Protein AF-A0A948QAD9-F1 (afdb_monomer_lite)

Secondary structure (DSSP, 8-state):
-HHHHHHHHHHTT-HHHHHHHHHHHHHTT---TTTT--S------S-GGG--EE-TTS----------TT---------EE--BTTT--TT-GGGTT-EEEEE-HHHHHH-TTHIIIIITTSEEEE--TTT-S-SHHHHHHHHHHHHTS--SEEEEE--SSHHHHHHHHHHHTT--

Sequence (176 aa):
TIKAHLKHLRDHDQKDFLAQALDFLKEKGIDNPLENDTQMELAACGCPGGKMMDFSNKPNNDDSCCGNESDMEVKTQLRQWPVQMHLISPMAPYFKKADVVLAADCSAYAYGNFHNDFIKGKRLIIACPKLDNSNEAYTEKIKSLIEDSEINTLTVITMEVPCCFGRFFICFKRAL

pLDDT: mean 78.97, std 17.83, range [28.53, 96.62]

Radius of gyration: 22.56 Å; chains: 1; bounding box: 44×42×67 Å

Structure (mmCIF, N/CA/C/O backbone):
data_AF-A0A948QAD9-F1
#
_entry.id   AF-A0A948QAD9-F1
#
loop_
_atom_site.group_PDB
_atom_site.id
_atom_site.type_symbol
_atom_site.label_atom_id
_atom_site.label_alt_id
_atom_site.label_comp_id
_atom_site.label_asym_id
_atom_site.label_entity_id
_atom_site.label_seq_id
_atom_site.pdbx_PDB_ins_code
_atom_site.Cartn_x
_atom_site.Cartn_y
_atom_site.Cartn_z
_atom_site.occupancy
_atom_site.B_iso_or_equiv
_atom_site.auth_seq_id
_atom_site.auth_comp_id
_atom_site.auth_asym_id
_atom_site.auth_atom_id
_atom_site.pdbx_PDB_model_num
ATOM 1 N N . THR A 1 1 ? 3.385 -18.825 -33.391 1.00 74.56 1 THR A N 1
ATOM 2 C CA . THR A 1 1 ? 3.269 -18.278 -34.765 1.00 74.56 1 THR A CA 1
ATOM 3 C C . THR A 1 1 ? 4.214 -17.100 -34.919 1.00 74.56 1 THR A C 1
ATOM 5 O O . THR A 1 1 ? 4.556 -16.499 -33.906 1.00 74.56 1 THR A O 1
ATOM 8 N N . ILE A 1 2 ? 4.629 -16.760 -36.148 1.00 81.00 2 ILE A N 1
ATOM 9 C CA . ILE A 1 2 ? 5.534 -15.620 -36.422 1.00 81.00 2 ILE A CA 1
ATOM 10 C C . ILE A 1 2 ? 4.979 -14.328 -35.790 1.00 81.00 2 ILE A C 1
ATOM 12 O O . ILE A 1 2 ? 5.696 -13.647 -35.065 1.00 81.00 2 ILE A O 1
ATOM 16 N N . LYS A 1 3 ? 3.664 -14.081 -35.913 1.00 82.06 3 LYS A N 1
ATOM 17 C CA . LYS A 1 3 ? 2.961 -12.961 -35.255 1.00 82.06 3 LYS A CA 1
ATOM 18 C C . LYS A 1 3 ? 3.152 -12.923 -33.729 1.00 82.06 3 LYS A C 1
ATOM 20 O O . LYS A 1 3 ? 3.483 -11.880 -33.178 1.00 82.06 3 LYS A O 1
ATOM 25 N N . ALA A 1 4 ? 2.963 -14.055 -33.043 1.00 78.25 4 ALA A N 1
ATOM 26 C CA . ALA A 1 4 ? 3.103 -14.130 -31.585 1.00 78.25 4 ALA A CA 1
ATOM 27 C C . ALA A 1 4 ? 4.551 -13.898 -31.123 1.00 78.25 4 ALA A C 1
ATOM 29 O O . ALA A 1 4 ? 4.774 -13.289 -30.081 1.00 78.25 4 ALA A O 1
ATOM 30 N N . HIS A 1 5 ? 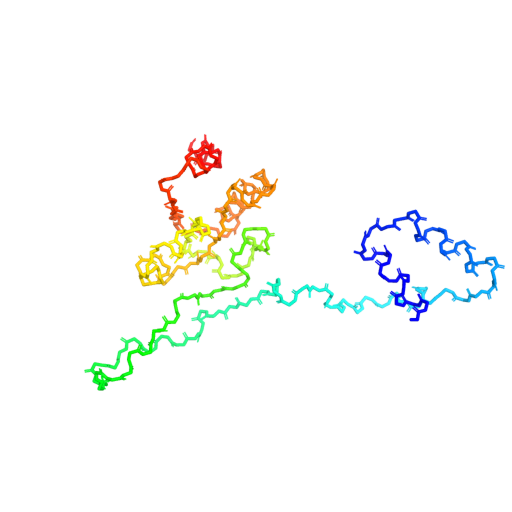5.527 -14.352 -31.912 1.00 81.94 5 HIS A N 1
ATOM 31 C CA . HIS A 1 5 ? 6.940 -14.173 -31.596 1.00 81.94 5 HIS A CA 1
ATOM 32 C C . HIS A 1 5 ? 7.389 -12.714 -31.761 1.00 81.94 5 HIS A C 1
ATOM 34 O O . HIS A 1 5 ? 8.000 -12.163 -30.851 1.00 81.94 5 HIS A O 1
ATOM 40 N N . LEU A 1 6 ? 7.007 -12.051 -32.858 1.00 84.38 6 LEU A N 1
ATOM 41 C CA . LEU A 1 6 ? 7.306 -10.626 -33.051 1.00 84.38 6 LEU A CA 1
ATOM 42 C C . LEU A 1 6 ? 6.610 -9.745 -31.999 1.00 84.38 6 LEU A C 1
ATOM 44 O O . LEU A 1 6 ? 7.197 -8.779 -31.515 1.00 84.38 6 LEU A O 1
ATOM 48 N N . LYS A 1 7 ? 5.378 -10.102 -31.604 1.00 83.19 7 LYS A N 1
ATOM 49 C CA . LYS A 1 7 ? 4.657 -9.426 -30.518 1.00 83.19 7 LYS A CA 1
ATOM 50 C C . LYS A 1 7 ? 5.396 -9.561 -29.182 1.00 83.19 7 LYS A C 1
ATOM 52 O O . LYS A 1 7 ? 5.577 -8.560 -28.508 1.00 83.19 7 LYS A O 1
ATOM 57 N N . HIS A 1 8 ? 5.900 -10.749 -28.845 1.00 81.06 8 HIS A N 1
ATOM 58 C CA . HIS A 1 8 ? 6.723 -10.953 -27.648 1.00 81.06 8 HIS A CA 1
ATOM 59 C C . HIS A 1 8 ? 7.992 -10.079 -27.649 1.00 81.06 8 HIS A C 1
ATOM 61 O O . HIS A 1 8 ? 8.257 -9.399 -26.665 1.00 81.06 8 HIS A O 1
ATOM 67 N N . LEU A 1 9 ? 8.745 -10.028 -28.754 1.00 83.94 9 LEU A N 1
ATOM 68 C CA . LEU A 1 9 ? 9.954 -9.192 -28.843 1.00 83.94 9 LEU A CA 1
ATOM 69 C C . LEU A 1 9 ? 9.647 -7.698 -28.647 1.00 83.94 9 LEU A C 1
ATOM 71 O O . LEU A 1 9 ? 10.390 -6.995 -27.961 1.00 83.94 9 LEU A O 1
ATOM 75 N N . ARG A 1 10 ? 8.523 -7.226 -29.203 1.00 82.62 10 ARG A N 1
ATOM 76 C CA . ARG A 1 10 ? 8.027 -5.856 -29.018 1.00 82.62 10 ARG A CA 1
ATOM 77 C C . ARG A 1 10 ? 7.596 -5.586 -27.574 1.00 82.62 10 ARG A C 1
ATOM 79 O O . ARG A 1 10 ? 7.959 -4.555 -27.019 1.00 82.62 10 ARG A O 1
ATOM 86 N N . ASP A 1 11 ? 6.845 -6.504 -26.971 1.00 80.44 11 ASP A N 1
ATOM 87 C CA . ASP A 1 11 ? 6.273 -6.341 -25.629 1.00 80.44 11 ASP A CA 1
ATOM 88 C C . ASP A 1 11 ? 7.351 -6.410 -24.521 1.00 80.44 11 ASP A C 1
ATOM 90 O O . ASP A 1 11 ? 7.139 -5.908 -23.419 1.00 80.44 11 ASP A O 1
ATOM 94 N N . HIS A 1 12 ? 8.526 -6.981 -24.819 1.00 82.19 12 HIS A N 1
ATOM 95 C CA . HIS A 1 12 ? 9.684 -7.063 -23.918 1.00 82.19 12 HIS A CA 1
ATOM 96 C C . HIS A 1 12 ? 10.816 -6.060 -24.243 1.00 82.19 12 HIS A C 1
ATOM 98 O O . HIS A 1 12 ? 11.934 -6.231 -23.760 1.00 82.19 12 HIS A O 1
ATOM 104 N N . ASP A 1 13 ? 10.543 -5.026 -25.051 1.00 81.44 13 ASP A N 1
ATOM 105 C CA . ASP A 1 13 ? 11.484 -3.959 -25.460 1.00 81.44 13 ASP A CA 1
ATOM 106 C C . ASP A 1 13 ? 12.807 -4.470 -26.084 1.00 81.44 13 ASP A C 1
ATOM 108 O O . ASP A 1 13 ? 13.841 -3.802 -26.054 1.00 81.44 13 ASP A O 1
ATOM 112 N N . GLN A 1 14 ? 12.785 -5.658 -26.700 1.00 80.94 14 GLN A N 1
ATOM 113 C CA . GLN A 1 14 ? 13.945 -6.285 -27.342 1.00 80.94 14 GLN A CA 1
ATOM 114 C C . GLN A 1 14 ? 14.153 -5.761 -28.773 1.00 80.94 14 GLN A C 1
ATOM 116 O O . GLN A 1 14 ? 13.960 -6.472 -29.762 1.00 80.94 14 GLN A O 1
ATOM 121 N N . LYS A 1 15 ? 14.549 -4.489 -28.884 1.00 83.12 15 LYS A N 1
ATOM 122 C CA . LYS A 1 15 ? 14.633 -3.738 -30.154 1.00 83.12 15 LYS A CA 1
ATOM 123 C C . LYS A 1 15 ? 15.598 -4.349 -31.169 1.00 83.12 15 LYS A C 1
ATOM 125 O O . LYS A 1 15 ? 15.259 -4.424 -32.347 1.00 83.12 15 LYS A O 1
ATOM 130 N N . ASP A 1 16 ? 16.748 -4.837 -30.711 1.00 83.62 16 ASP A N 1
ATOM 131 C CA . ASP A 1 16 ? 17.780 -5.402 -31.589 1.00 83.62 16 ASP A CA 1
ATOM 132 C C . ASP A 1 16 ? 17.311 -6.698 -32.261 1.00 83.62 16 ASP A C 1
ATOM 134 O O . ASP A 1 16 ? 17.469 -6.886 -33.467 1.00 83.62 16 ASP A O 1
ATOM 138 N N . PHE A 1 17 ? 16.662 -7.575 -31.493 1.00 85.25 17 PHE A N 1
ATOM 139 C CA . PHE A 1 17 ? 16.107 -8.827 -32.005 1.00 85.25 17 PHE A CA 1
ATOM 140 C C . PHE A 1 17 ? 14.875 -8.595 -32.879 1.00 85.25 17 PHE A C 1
ATOM 142 O O . PHE A 1 17 ? 14.673 -9.312 -33.858 1.00 85.25 17 PHE A O 1
ATOM 149 N N . LEU A 1 18 ? 14.070 -7.576 -32.564 1.00 86.12 18 LEU A N 1
ATOM 150 C CA . LEU A 1 18 ? 12.937 -7.186 -33.396 1.00 86.12 18 LEU A CA 1
ATOM 151 C C . LEU A 1 18 ? 13.405 -6.682 -34.771 1.00 86.12 18 LEU A C 1
ATOM 153 O O . LEU A 1 18 ? 12.833 -7.086 -35.779 1.00 86.12 18 LEU A O 1
ATOM 157 N N . ALA A 1 19 ? 14.461 -5.864 -34.823 1.00 85.56 19 ALA A N 1
ATOM 158 C CA . ALA A 1 19 ? 15.037 -5.379 -36.078 1.00 85.56 19 ALA A CA 1
ATOM 159 C C . ALA A 1 19 ? 15.571 -6.533 -36.941 1.00 85.56 19 ALA A C 1
ATOM 161 O O . ALA A 1 19 ? 15.181 -6.666 -38.098 1.00 85.56 19 ALA A O 1
ATOM 162 N N . GLN A 1 20 ? 16.357 -7.437 -36.346 1.00 87.88 20 GLN A N 1
ATOM 163 C CA . GLN A 1 20 ? 16.872 -8.625 -37.037 1.00 87.88 20 GLN A CA 1
ATOM 164 C C . GLN A 1 20 ? 15.748 -9.522 -37.576 1.00 87.88 20 GLN A C 1
ATOM 166 O O . GLN A 1 20 ? 15.842 -10.050 -38.684 1.00 87.88 20 GLN A O 1
ATOM 171 N N . ALA A 1 21 ? 14.667 -9.688 -36.810 1.00 86.25 21 ALA A N 1
ATOM 172 C CA . ALA A 1 21 ? 13.524 -10.486 -37.232 1.00 86.25 21 ALA A CA 1
ATOM 173 C C . ALA A 1 21 ? 12.764 -9.843 -38.406 1.00 86.25 21 ALA A C 1
ATOM 175 O O . ALA A 1 21 ? 12.332 -10.557 -39.311 1.00 86.25 21 ALA A O 1
ATOM 176 N N . LEU A 1 22 ? 12.618 -8.514 -38.420 1.00 86.50 22 LEU A N 1
ATOM 177 C CA . LEU A 1 22 ? 11.994 -7.782 -39.528 1.00 86.50 22 LEU A CA 1
ATOM 178 C C . LEU A 1 22 ? 12.853 -7.826 -40.799 1.00 86.50 22 LEU A C 1
ATOM 180 O O . LEU A 1 22 ? 12.318 -8.056 -41.885 1.00 86.50 22 LEU A O 1
ATOM 184 N N . ASP A 1 23 ? 14.173 -7.688 -40.664 1.00 89.12 23 ASP A N 1
ATOM 185 C CA . ASP A 1 23 ? 15.113 -7.798 -41.784 1.00 89.12 23 ASP A CA 1
ATOM 186 C C . ASP A 1 23 ? 15.073 -9.197 -42.414 1.00 89.12 23 ASP A C 1
ATOM 188 O O . ASP A 1 23 ? 14.983 -9.331 -43.636 1.00 89.12 23 ASP A O 1
ATOM 192 N N . PHE A 1 24 ? 15.029 -10.245 -41.586 1.00 88.56 24 PHE A N 1
ATOM 193 C CA . PHE A 1 24 ? 14.914 -11.627 -42.051 1.00 88.56 24 PHE A CA 1
ATOM 194 C C . PHE A 1 24 ? 13.602 -11.893 -42.807 1.00 88.56 24 PHE A C 1
ATOM 196 O O . PHE A 1 24 ? 13.595 -12.587 -43.825 1.00 88.56 24 PHE A O 1
ATOM 203 N N . LEU A 1 25 ? 12.476 -11.338 -42.343 1.00 87.69 25 LEU A N 1
ATOM 204 C CA . LEU A 1 25 ? 11.180 -11.482 -43.020 1.00 87.69 25 LEU A CA 1
ATOM 205 C C . LEU A 1 25 ? 11.172 -10.790 -44.385 1.00 87.69 25 LEU A C 1
ATOM 207 O O . LEU A 1 25 ? 10.673 -11.359 -45.358 1.00 87.69 25 LEU A O 1
ATOM 211 N N . LYS A 1 26 ? 11.796 -9.610 -44.468 1.00 85.88 26 LYS A N 1
ATOM 212 C CA . LYS A 1 26 ? 11.968 -8.862 -45.716 1.00 85.88 26 LYS A CA 1
ATOM 213 C C . LYS A 1 26 ? 12.853 -9.610 -46.710 1.00 85.88 26 LYS A C 1
ATOM 215 O O . LYS A 1 26 ? 12.521 -9.675 -47.890 1.00 85.88 26 LYS A O 1
ATOM 220 N N . GLU A 1 27 ? 13.940 -10.219 -46.239 1.00 90.06 27 GLU A N 1
ATOM 221 C CA . GLU A 1 27 ? 14.844 -11.024 -47.068 1.00 90.06 27 GLU A CA 1
ATOM 222 C C . GLU A 1 27 ? 14.161 -12.290 -47.611 1.00 90.06 27 GLU A C 1
ATOM 224 O O . GLU A 1 27 ? 14.399 -12.701 -48.747 1.00 90.06 27 GLU A O 1
ATOM 229 N N . LYS A 1 28 ? 13.275 -12.902 -46.820 1.00 87.19 28 LYS A N 1
ATOM 230 C CA . LYS A 1 28 ? 12.521 -14.100 -47.216 1.00 87.19 28 LYS A CA 1
ATOM 231 C C . LYS A 1 28 ? 11.227 -13.808 -47.976 1.00 87.19 28 LYS A C 1
ATOM 233 O O . LYS A 1 28 ? 10.568 -14.762 -48.386 1.00 87.19 28 LYS A O 1
ATOM 238 N N . GLY A 1 29 ? 10.873 -12.537 -48.183 1.00 84.12 29 GLY A N 1
ATOM 239 C CA . GLY A 1 29 ? 9.645 -12.139 -48.876 1.00 84.12 29 GLY A CA 1
ATOM 240 C C . GLY A 1 29 ? 8.370 -12.592 -48.158 1.00 84.12 29 GLY A C 1
ATOM 241 O O . GLY A 1 29 ? 7.389 -12.931 -48.812 1.00 84.12 29 GLY A O 1
ATOM 242 N N . ILE A 1 30 ? 8.403 -12.668 -46.824 1.00 82.00 30 ILE A N 1
ATOM 243 C CA . ILE A 1 30 ? 7.261 -13.064 -45.994 1.00 82.00 30 ILE A CA 1
ATOM 244 C C . ILE A 1 30 ? 6.567 -11.794 -45.501 1.00 82.00 30 ILE A C 1
ATOM 246 O O . ILE A 1 30 ? 7.206 -10.953 -44.869 1.00 82.00 30 ILE A O 1
ATOM 250 N N . ASP A 1 31 ? 5.262 -11.678 -45.754 1.00 78.69 31 ASP A N 1
ATOM 251 C CA . ASP A 1 31 ? 4.465 -10.524 -45.329 1.00 78.69 31 ASP A CA 1
ATOM 252 C C . ASP A 1 31 ? 4.519 -10.318 -43.813 1.00 78.69 31 ASP A C 1
ATOM 254 O O . ASP A 1 31 ? 4.389 -11.265 -43.028 1.00 78.69 31 ASP A O 1
ATOM 258 N N . ASN A 1 32 ? 4.682 -9.060 -43.401 1.00 77.31 32 ASN A N 1
ATOM 259 C CA . ASN A 1 32 ? 4.802 -8.675 -42.004 1.00 77.31 32 ASN A CA 1
ATOM 260 C C . ASN A 1 32 ? 3.449 -8.813 -41.274 1.00 77.31 32 ASN A C 1
ATOM 262 O O . ASN A 1 32 ? 2.552 -7.988 -41.466 1.00 77.31 32 ASN A O 1
ATOM 266 N N . PRO A 1 33 ? 3.286 -9.783 -40.354 1.00 74.06 33 PRO A N 1
ATOM 267 C CA . PRO A 1 33 ? 2.012 -9.995 -39.668 1.00 74.06 33 PRO A CA 1
ATOM 268 C C . PRO A 1 33 ? 1.660 -8.889 -38.658 1.00 74.06 33 PRO A C 1
ATOM 270 O O . PRO A 1 33 ? 0.563 -8.926 -38.097 1.00 74.06 33 PRO A O 1
ATOM 273 N N . LEU A 1 34 ? 2.587 -7.960 -38.377 1.00 68.06 34 LEU A N 1
ATOM 274 C CA . LEU A 1 34 ? 2.386 -6.809 -37.491 1.00 68.06 34 LEU A CA 1
ATOM 275 C C . LEU A 1 34 ? 1.907 -5.543 -38.222 1.00 68.06 34 LEU A C 1
ATOM 277 O O . LEU A 1 34 ? 1.414 -4.639 -37.554 1.00 68.06 34 LEU A O 1
ATOM 281 N N . GLU A 1 35 ? 2.008 -5.466 -39.555 1.00 63.56 35 GLU A N 1
ATOM 282 C CA . GLU A 1 35 ? 1.549 -4.296 -40.331 1.00 63.56 35 GLU A CA 1
ATOM 283 C C . GLU A 1 35 ? 0.021 -4.148 -40.350 1.00 63.56 35 GLU A C 1
ATOM 285 O O . GLU A 1 35 ? -0.491 -3.040 -40.476 1.00 63.56 35 GLU A O 1
ATOM 290 N N . ASN A 1 36 ? -0.710 -5.246 -40.142 1.00 54.19 36 ASN A N 1
ATOM 291 C CA . ASN A 1 36 ? -2.175 -5.252 -40.089 1.00 54.19 36 ASN A CA 1
ATOM 292 C C . ASN A 1 36 ? -2.758 -5.000 -38.683 1.00 54.19 36 ASN A C 1
ATOM 294 O O . ASN A 1 36 ? -3.976 -4.936 -38.539 1.00 54.19 36 ASN A O 1
ATOM 298 N N . ASP A 1 37 ? -1.926 -4.833 -37.647 1.00 52.53 37 ASP A N 1
ATOM 299 C CA . ASP A 1 37 ? -2.360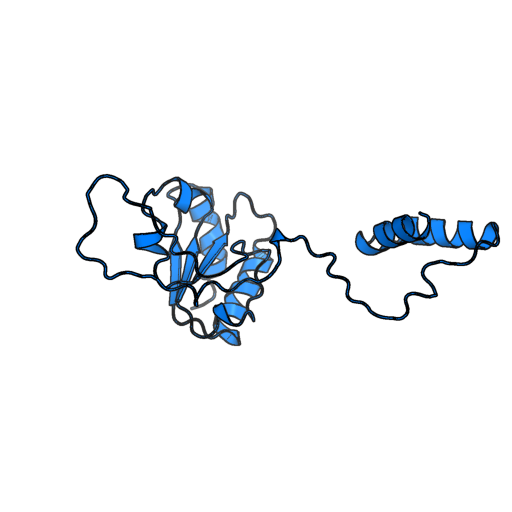 -4.559 -36.263 1.00 52.53 37 ASP A CA 1
ATOM 300 C C . ASP A 1 37 ? -2.408 -3.040 -35.955 1.00 52.53 37 ASP A C 1
ATOM 302 O O . ASP A 1 37 ? -2.193 -2.611 -34.821 1.00 52.53 37 ASP A O 1
ATOM 306 N N . THR A 1 38 ? -2.734 -2.193 -36.941 1.00 45.88 38 THR A N 1
ATOM 307 C CA . THR A 1 38 ? -3.053 -0.758 -36.728 1.00 45.88 38 THR A CA 1
ATOM 308 C C . THR A 1 38 ? -4.450 -0.544 -36.133 1.00 45.88 38 THR A C 1
ATOM 310 O O . THR A 1 38 ? -4.941 0.581 -36.054 1.00 45.88 38 THR A O 1
ATOM 313 N N . GLN A 1 39 ? -5.113 -1.612 -35.692 1.00 42.44 39 GLN A N 1
ATOM 314 C CA . GLN A 1 39 ? -6.236 -1.516 -34.776 1.00 42.44 39 GLN A CA 1
ATOM 315 C C . GLN A 1 39 ? -5.711 -1.816 -33.382 1.00 42.44 39 GLN A C 1
ATOM 317 O O . GLN A 1 39 ? -5.373 -2.945 -33.037 1.00 42.44 39 GLN A O 1
ATOM 322 N N . MET A 1 40 ? -5.622 -0.743 -32.603 1.00 40.47 40 MET A N 1
ATOM 323 C CA . MET A 1 40 ? -5.353 -0.730 -31.177 1.00 40.47 40 MET A CA 1
ATOM 324 C C . MET A 1 40 ? -6.507 -1.417 -30.434 1.00 40.47 40 MET A C 1
ATOM 326 O O . MET A 1 40 ? -7.245 -0.796 -29.677 1.00 40.47 40 MET A O 1
ATOM 330 N N . GLU A 1 41 ? -6.678 -2.719 -30.644 1.00 38.28 41 GLU A N 1
ATOM 331 C CA . GLU A 1 41 ? -7.290 -3.567 -29.643 1.00 38.28 41 GLU A CA 1
ATOM 332 C C . GLU A 1 41 ? -6.230 -3.691 -28.553 1.00 38.28 41 GLU A C 1
ATOM 334 O O . GLU A 1 41 ? -5.269 -4.459 -28.646 1.00 38.28 41 GLU A O 1
ATOM 339 N N . LEU A 1 42 ? -6.361 -2.810 -27.559 1.00 39.50 42 LEU A N 1
ATOM 340 C CA . LEU A 1 42 ? -5.604 -2.776 -26.315 1.00 39.50 42 LEU A CA 1
ATOM 341 C C . LEU A 1 42 ? -5.955 -4.045 -25.516 1.00 39.50 42 LEU A C 1
ATOM 343 O O . LEU A 1 42 ? -6.554 -4.001 -24.445 1.00 39.50 42 LEU A O 1
ATOM 347 N N . ALA A 1 43 ? -5.663 -5.208 -26.097 1.00 44.03 43 ALA A N 1
ATOM 348 C CA . ALA A 1 43 ? -5.857 -6.508 -25.508 1.00 44.03 43 ALA A CA 1
ATOM 349 C C . ALA A 1 43 ? -4.906 -6.570 -24.322 1.00 44.03 43 ALA A C 1
ATOM 351 O O . ALA A 1 43 ? -3.702 -6.761 -24.485 1.00 44.03 43 ALA A O 1
ATOM 352 N N . ALA A 1 44 ? -5.493 -6.305 -23.158 1.00 45.31 44 ALA A N 1
ATOM 353 C CA . ALA A 1 44 ? -4.975 -6.410 -21.812 1.00 45.31 44 ALA A CA 1
ATOM 354 C C . ALA A 1 44 ? -3.903 -7.504 -21.668 1.00 45.31 44 ALA A C 1
ATOM 356 O O . ALA A 1 44 ? -4.174 -8.606 -21.206 1.00 45.31 44 ALA A O 1
ATOM 357 N N . CYS A 1 45 ? -2.661 -7.180 -22.017 1.00 45.62 45 CYS A N 1
ATOM 358 C CA . CYS A 1 45 ? -1.488 -8.007 -21.747 1.00 45.62 45 CYS A CA 1
ATOM 359 C C . CYS A 1 45 ? -0.903 -7.650 -20.370 1.00 45.62 45 CYS A C 1
ATOM 361 O O . CYS A 1 45 ? 0.300 -7.720 -20.140 1.00 45.62 45 CYS A O 1
ATOM 363 N N . GLY A 1 46 ? -1.768 -7.212 -19.450 1.00 63.16 46 GLY A N 1
ATOM 364 C CA . GLY A 1 46 ? -1.412 -6.982 -18.060 1.00 63.16 46 GLY A CA 1
ATOM 365 C C . GLY A 1 46 ? -1.445 -8.300 -17.299 1.00 63.16 46 GLY A C 1
ATOM 366 O O . GLY A 1 46 ? -2.363 -9.101 -17.479 1.00 63.16 46 GLY A O 1
ATOM 367 N N . CYS A 1 47 ? -0.466 -8.517 -16.418 1.00 67.25 47 CYS A N 1
ATOM 368 C CA . CYS A 1 47 ? -0.561 -9.569 -15.411 1.00 67.25 47 CYS A CA 1
ATOM 369 C C . CYS A 1 47 ? -1.918 -9.424 -14.694 1.00 67.25 47 CYS A C 1
ATOM 371 O O . CYS A 1 47 ? -2.213 -8.326 -14.216 1.00 67.25 47 CYS A O 1
ATOM 373 N N . PRO A 1 48 ? -2.747 -10.480 -14.586 1.00 75.62 48 PRO A N 1
ATOM 374 C CA . PRO A 1 48 ? -4.026 -10.411 -13.876 1.00 75.62 48 PRO A CA 1
ATOM 375 C C . PRO A 1 48 ? -3.888 -9.848 -12.454 1.00 75.62 48 PRO A C 1
ATOM 377 O O . PRO A 1 48 ? -4.773 -9.144 -11.974 1.00 75.62 48 PRO A O 1
ATOM 380 N N . GLY A 1 49 ? -2.733 -10.080 -11.818 1.00 75.38 49 GLY A N 1
ATOM 381 C CA . GLY A 1 49 ? -2.376 -9.523 -10.514 1.00 75.38 49 GLY A CA 1
ATOM 382 C C . GLY A 1 49 ? -2.161 -8.004 -10.486 1.00 75.38 49 GLY A C 1
ATOM 383 O O . GLY A 1 49 ? -2.146 -7.430 -9.409 1.00 75.38 49 GLY A O 1
ATOM 384 N N . GLY A 1 50 ? -2.037 -7.322 -11.623 1.00 79.75 50 GLY A N 1
ATOM 385 C CA . GLY A 1 50 ? -1.977 -5.858 -11.707 1.00 79.75 50 GLY A CA 1
ATOM 386 C C . GLY A 1 50 ? -3.331 -5.193 -11.971 1.00 79.75 50 GLY A C 1
ATOM 387 O O . GLY A 1 50 ? -3.414 -3.967 -12.003 1.00 79.75 50 GLY A O 1
ATOM 388 N N . LYS A 1 51 ? -4.399 -5.972 -12.187 1.00 86.31 51 LYS A N 1
ATOM 389 C CA . LYS A 1 51 ? -5.720 -5.424 -12.505 1.00 86.31 51 LYS A CA 1
ATOM 390 C C . LYS A 1 51 ? -6.280 -4.664 -11.304 1.00 86.31 51 LYS A C 1
ATOM 392 O O . LYS A 1 51 ? -6.413 -5.237 -10.229 1.00 86.31 51 LYS A O 1
ATOM 397 N N . MET A 1 52 ? -6.666 -3.405 -11.502 1.00 88.88 52 MET A N 1
ATOM 398 C CA . MET A 1 52 ? -7.349 -2.634 -10.462 1.00 88.88 52 MET A CA 1
ATOM 399 C C . MET A 1 52 ? -8.696 -3.273 -10.119 1.00 88.88 52 MET A C 1
ATOM 401 O O . MET A 1 52 ? -9.514 -3.538 -11.003 1.00 88.88 52 MET A O 1
ATOM 405 N N . MET A 1 53 ? -8.924 -3.513 -8.832 1.00 91.00 53 MET A N 1
ATOM 406 C CA . MET A 1 53 ? -10.184 -4.001 -8.287 1.00 91.00 53 MET A CA 1
ATOM 407 C C . MET A 1 53 ? -10.552 -3.183 -7.055 1.00 91.00 53 MET A C 1
ATOM 409 O O . MET A 1 53 ? -9.705 -2.901 -6.208 1.00 91.00 53 MET A O 1
ATOM 413 N N . ASP A 1 54 ? -11.831 -2.840 -6.952 1.00 90.81 54 ASP A N 1
ATOM 414 C CA . ASP A 1 54 ? -12.401 -2.141 -5.809 1.00 90.81 54 ASP A CA 1
ATOM 415 C C . ASP A 1 54 ? -13.365 -3.083 -5.073 1.00 90.81 54 ASP A C 1
ATOM 417 O O . ASP A 1 54 ? -14.280 -3.659 -5.666 1.00 90.81 54 ASP A O 1
ATOM 421 N N . PHE A 1 55 ? -13.125 -3.276 -3.779 1.00 90.50 55 PHE A N 1
ATOM 422 C CA . PHE A 1 55 ? -13.921 -4.113 -2.883 1.00 90.50 55 PHE A CA 1
ATOM 423 C C . PHE A 1 55 ? -14.696 -3.283 -1.849 1.00 90.50 55 PHE A C 1
ATOM 425 O O . PHE A 1 55 ? -15.292 -3.852 -0.934 1.00 90.50 55 PHE A O 1
ATOM 432 N N . SER A 1 56 ? -14.710 -1.953 -1.969 1.00 82.06 56 SER A N 1
ATOM 433 C CA . SER A 1 56 ? -15.441 -1.054 -1.066 1.00 82.06 56 SER A CA 1
ATOM 434 C C . SER A 1 56 ? -16.943 -1.346 -1.013 1.00 82.06 56 SER A C 1
ATOM 436 O O . SER A 1 56 ? -17.524 -1.304 0.067 1.00 82.06 56 SER A O 1
ATOM 438 N N . ASN A 1 57 ? -17.542 -1.754 -2.136 1.00 70.88 57 ASN A N 1
ATOM 439 C CA . ASN A 1 57 ? -18.963 -2.106 -2.226 1.00 70.88 57 ASN A CA 1
ATOM 440 C C . ASN A 1 57 ? -19.313 -3.511 -1.705 1.00 70.88 57 ASN A C 1
ATOM 442 O O . ASN A 1 57 ? -20.482 -3.894 -1.747 1.00 70.88 57 ASN A O 1
ATOM 446 N N . LYS A 1 58 ? -18.346 -4.310 -1.229 1.00 67.69 58 LYS A N 1
ATOM 447 C CA . LYS A 1 58 ? -18.673 -5.591 -0.591 1.00 67.69 58 LYS A CA 1
ATOM 448 C C . LYS A 1 58 ? -19.205 -5.319 0.820 1.00 67.69 58 LYS A C 1
ATOM 450 O O . LYS A 1 58 ? -18.457 -4.762 1.630 1.00 67.69 58 LYS A O 1
ATOM 455 N N . PRO A 1 59 ? -20.458 -5.700 1.130 1.00 56.28 59 PRO A N 1
ATOM 456 C CA . PRO A 1 59 ? -21.046 -5.417 2.428 1.00 56.28 59 PRO A CA 1
ATOM 457 C C . PRO A 1 59 ? -20.235 -6.101 3.530 1.00 56.28 59 PRO A C 1
ATOM 459 O O . PRO A 1 59 ? -20.109 -7.326 3.563 1.00 56.28 59 PRO A O 1
ATOM 462 N N . ASN A 1 60 ? -19.712 -5.303 4.461 1.00 56.03 60 ASN A N 1
ATOM 463 C CA . ASN A 1 60 ? -19.431 -5.801 5.799 1.00 56.03 60 ASN A CA 1
ATOM 464 C C . ASN A 1 60 ? -20.785 -5.994 6.475 1.00 56.03 60 ASN A C 1
ATOM 466 O O . ASN A 1 60 ? -21.355 -5.036 6.985 1.00 56.03 60 ASN A O 1
ATOM 470 N N . ASN A 1 61 ? -21.317 -7.215 6.470 1.00 51.31 61 ASN A N 1
ATOM 471 C CA . ASN A 1 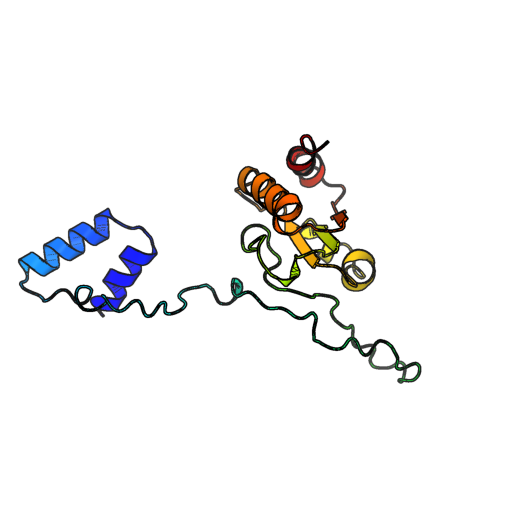61 ? -22.344 -7.582 7.445 1.00 51.31 61 ASN A CA 1
ATOM 472 C C . ASN A 1 61 ? -21.666 -7.611 8.825 1.00 51.31 61 ASN A C 1
ATOM 474 O O . ASN A 1 61 ? -21.245 -8.669 9.285 1.00 51.31 61 ASN A O 1
ATOM 478 N N . ASP A 1 62 ? -21.457 -6.441 9.421 1.00 54.53 62 ASP A N 1
ATOM 479 C CA . ASP A 1 62 ? -20.799 -6.257 10.722 1.00 54.53 62 ASP A CA 1
ATOM 480 C C . ASP A 1 62 ? -21.800 -6.336 11.894 1.00 54.53 62 ASP A C 1
ATOM 482 O O . ASP A 1 62 ? -21.421 -6.033 13.015 1.00 54.53 62 ASP A O 1
ATOM 486 N N . ASP A 1 63 ? -23.046 -6.783 11.671 1.00 49.12 63 ASP A N 1
ATOM 487 C CA . ASP A 1 63 ? -24.118 -6.670 12.678 1.00 49.12 63 ASP A CA 1
ATOM 488 C C . ASP A 1 63 ? -25.029 -7.914 12.792 1.00 49.12 63 ASP A C 1
ATOM 490 O O . ASP A 1 63 ? -26.256 -7.831 12.778 1.00 49.12 63 ASP A O 1
ATOM 494 N N . SER A 1 64 ? -24.448 -9.113 12.921 1.00 44.56 64 SER A N 1
ATOM 495 C CA . SER A 1 64 ? -25.196 -10.281 13.420 1.00 44.56 64 SER A CA 1
ATOM 496 C C . SER A 1 64 ? -24.693 -10.677 14.807 1.00 44.56 64 SER A C 1
ATOM 498 O O . SER A 1 64 ? -23.821 -11.534 14.946 1.00 44.56 64 SER A O 1
ATOM 500 N N . CYS A 1 65 ? -25.270 -10.060 15.839 1.00 40.44 65 CYS A N 1
ATOM 501 C CA . CYS A 1 65 ? -25.051 -10.336 17.266 1.00 40.44 65 CYS A CA 1
ATOM 502 C C . CYS A 1 65 ? -25.559 -11.717 17.742 1.00 40.44 65 CYS A C 1
ATOM 504 O O . CYS A 1 65 ? -25.928 -11.878 18.903 1.00 40.44 65 CYS A O 1
ATOM 506 N N . CYS A 1 66 ? -25.624 -12.721 16.869 1.00 43.41 66 CYS A N 1
ATOM 507 C CA . CYS A 1 66 ? -26.161 -14.036 17.206 1.00 43.41 66 CYS A CA 1
ATOM 508 C C . CYS A 1 66 ? -25.792 -15.069 16.131 1.00 43.41 66 CYS A C 1
ATOM 510 O O . CYS A 1 66 ? -26.520 -15.270 15.163 1.00 43.41 66 CYS A O 1
ATOM 512 N N . GLY A 1 67 ? -24.655 -15.741 16.305 1.00 43.53 67 GLY A N 1
ATOM 513 C CA . GLY A 1 67 ? -24.248 -16.876 15.478 1.00 43.53 67 GLY A CA 1
ATOM 514 C C . GLY A 1 67 ? -23.297 -17.771 16.260 1.00 43.53 67 GLY A C 1
ATOM 515 O O . GLY A 1 67 ? -22.319 -17.279 16.812 1.00 43.53 67 GLY A O 1
ATOM 516 N N . ASN A 1 68 ? -23.642 -19.055 16.357 1.00 43.25 68 ASN A N 1
ATOM 517 C CA . ASN A 1 68 ? -22.984 -20.060 17.189 1.00 43.25 68 ASN A CA 1
ATOM 518 C C . ASN A 1 68 ? -21.449 -20.058 17.073 1.00 43.25 68 ASN A C 1
ATOM 520 O O . ASN A 1 68 ? -20.872 -20.002 15.991 1.00 43.25 68 ASN A O 1
ATOM 524 N N . GLU A 1 69 ? -20.825 -20.217 18.232 1.00 52.00 69 GLU A N 1
ATOM 525 C CA . GLU A 1 69 ? -19.399 -20.228 18.570 1.00 52.00 69 GLU A CA 1
ATOM 526 C C . GLU A 1 69 ? -18.532 -21.334 17.921 1.00 52.00 69 GLU A C 1
ATOM 528 O O . GLU A 1 69 ? -17.439 -21.624 18.400 1.00 52.00 69 GLU A O 1
ATOM 533 N N . SER A 1 70 ? -18.962 -21.926 16.800 1.00 50.16 70 SER A N 1
ATOM 534 C CA . SER A 1 70 ? -18.241 -23.018 16.125 1.00 50.16 70 SER A CA 1
ATOM 535 C C . SER A 1 70 ? -17.775 -22.737 14.691 1.00 50.16 70 SER A C 1
ATOM 537 O O . SER A 1 70 ? -17.167 -23.621 14.105 1.00 50.16 70 SER A O 1
ATOM 539 N N . ASP A 1 71 ? -17.992 -21.540 14.137 1.00 50.41 71 ASP A N 1
ATOM 540 C CA . ASP A 1 71 ? -17.383 -21.111 12.863 1.00 50.41 71 ASP A CA 1
ATOM 541 C C . ASP A 1 71 ? -17.215 -19.578 12.842 1.00 50.41 71 ASP A C 1
ATOM 543 O O . ASP A 1 71 ? -18.013 -18.836 12.267 1.00 50.41 71 ASP A O 1
ATOM 547 N N . MET A 1 72 ? -16.176 -19.062 13.511 1.00 61.12 72 MET A N 1
ATOM 548 C CA . MET A 1 72 ? -15.788 -17.654 13.350 1.00 61.12 72 MET A CA 1
ATOM 549 C C . MET A 1 72 ? -15.060 -17.476 12.012 1.00 61.12 72 MET A C 1
ATOM 551 O O . MET A 1 72 ? -13.833 -17.504 11.940 1.00 61.12 72 MET A O 1
ATOM 555 N N . GLU A 1 73 ? -15.823 -17.299 10.934 1.00 73.44 73 GLU A N 1
ATOM 556 C CA . GLU A 1 73 ? -15.275 -16.950 9.624 1.00 73.44 73 GLU A CA 1
ATOM 557 C C . GLU A 1 73 ? -14.629 -15.551 9.688 1.00 73.44 73 GLU A C 1
ATOM 559 O O . GLU A 1 73 ? -15.303 -14.527 9.841 1.00 73.44 73 GLU A O 1
ATOM 564 N N . VAL A 1 74 ? -13.295 -15.493 9.600 1.00 79.12 74 VAL A N 1
ATOM 565 C CA . VAL A 1 74 ? -12.545 -14.229 9.634 1.00 79.12 74 VAL A CA 1
ATOM 566 C C . VAL A 1 74 ? -12.795 -13.457 8.339 1.00 79.12 74 VAL A C 1
ATOM 568 O O . VAL A 1 74 ? -12.293 -13.808 7.270 1.00 79.12 74 VAL A O 1
ATOM 571 N N . LYS A 1 75 ? -13.555 -12.363 8.433 1.00 86.19 75 LYS A N 1
ATOM 572 C CA . LYS A 1 75 ? -13.860 -11.504 7.282 1.00 86.19 75 LYS A CA 1
ATOM 573 C C . LYS A 1 75 ? -12.657 -10.651 6.890 1.00 86.19 75 LYS A C 1
ATOM 575 O O . LYS A 1 75 ? -12.022 -10.002 7.721 1.00 86.19 75 LYS A O 1
ATOM 580 N N . THR A 1 76 ? -12.381 -10.588 5.590 1.00 90.81 76 THR A N 1
ATOM 581 C CA . THR A 1 76 ? -11.334 -9.713 5.056 1.00 90.81 76 THR A CA 1
ATOM 582 C C . THR A 1 76 ? -11.720 -8.238 5.164 1.00 90.81 76 THR A C 1
ATOM 584 O O . THR A 1 76 ? -12.809 -7.829 4.769 1.00 90.81 76 THR A O 1
ATOM 587 N N . GLN A 1 77 ? -10.790 -7.421 5.655 1.00 93.88 77 GLN A N 1
ATOM 588 C CA . GLN A 1 77 ? -10.910 -5.961 5.649 1.00 93.88 77 GLN A CA 1
ATOM 589 C C . GLN A 1 77 ? -10.277 -5.282 4.421 1.00 93.88 77 GLN A C 1
ATOM 591 O O . GLN A 1 77 ? -10.313 -4.057 4.327 1.00 93.88 77 GLN A O 1
ATOM 596 N N . LEU A 1 78 ? -9.716 -6.041 3.469 1.00 95.06 78 LEU A N 1
ATOM 597 C CA . LEU A 1 78 ? -9.081 -5.475 2.275 1.00 95.06 78 LEU A CA 1
ATOM 598 C C . LEU A 1 78 ? -10.120 -4.832 1.342 1.00 95.06 78 LEU A C 1
ATOM 600 O O . LEU A 1 78 ? -11.096 -5.475 0.957 1.00 95.06 78 LEU A O 1
ATOM 604 N N . ARG A 1 79 ? -9.887 -3.577 0.936 1.00 94.31 79 ARG A N 1
ATOM 605 C CA . ARG A 1 79 ? -10.839 -2.793 0.127 1.00 94.31 79 ARG A CA 1
ATOM 606 C C . ARG A 1 79 ? -10.430 -2.566 -1.314 1.00 94.31 79 ARG A C 1
ATOM 608 O O . ARG A 1 79 ? -11.257 -2.103 -2.088 1.00 94.31 79 ARG A O 1
ATOM 615 N N . GLN A 1 80 ? -9.205 -2.897 -1.689 1.00 95.06 80 GLN A N 1
ATOM 616 C CA . GLN A 1 80 ? -8.718 -2.663 -3.037 1.00 95.06 80 GLN A CA 1
ATOM 617 C C . GLN A 1 80 ? -7.597 -3.627 -3.419 1.00 95.06 80 GLN A C 1
ATOM 619 O O . GLN A 1 80 ? -6.958 -4.237 -2.561 1.00 95.06 80 GLN A O 1
ATOM 624 N N . TRP A 1 81 ? -7.342 -3.721 -4.719 1.00 94.25 81 TRP A N 1
ATOM 625 C CA . TRP A 1 81 ? -6.207 -4.426 -5.304 1.00 94.25 81 TRP A CA 1
ATOM 626 C C . TRP A 1 81 ? -5.744 -3.692 -6.575 1.00 94.25 81 TRP A C 1
ATOM 628 O O . TRP A 1 81 ? -6.602 -3.161 -7.283 1.00 94.25 81 TRP A O 1
ATOM 638 N N . PRO A 1 82 ? -4.440 -3.663 -6.914 1.00 94.50 82 PRO A N 1
ATOM 639 C CA . PRO A 1 82 ? -3.303 -4.247 -6.193 1.00 94.50 82 PRO A CA 1
ATOM 640 C C . PRO A 1 82 ? -2.941 -3.491 -4.907 1.00 94.50 82 PRO A C 1
ATOM 642 O O . PRO A 1 82 ? -3.380 -2.365 -4.693 1.00 94.50 82 PRO A O 1
ATOM 645 N N . VAL A 1 83 ? -2.137 -4.128 -4.048 1.00 94.81 83 VAL A N 1
ATOM 646 C CA . VAL A 1 83 ? -1.643 -3.524 -2.793 1.00 94.81 83 VAL A CA 1
ATOM 647 C C . VAL A 1 83 ? -0.167 -3.133 -2.851 1.00 94.81 83 VAL A C 1
ATOM 649 O O . VAL A 1 83 ? 0.262 -2.280 -2.087 1.00 94.81 83 VAL A O 1
ATOM 652 N N . GLN A 1 84 ? 0.628 -3.722 -3.746 1.00 93.06 84 GLN A N 1
ATOM 653 C CA . GLN A 1 84 ? 2.061 -3.425 -3.834 1.00 93.06 84 GLN A CA 1
ATOM 654 C C . GLN A 1 84 ? 2.305 -2.032 -4.419 1.00 93.06 84 GLN A C 1
ATOM 656 O O . GLN A 1 84 ? 1.797 -1.715 -5.496 1.00 93.06 84 GLN A O 1
ATOM 661 N N . MET A 1 85 ? 3.145 -1.230 -3.763 1.00 91.62 85 MET A N 1
ATOM 662 C CA . MET A 1 85 ? 3.456 0.151 -4.151 1.00 91.62 85 MET A CA 1
ATOM 663 C C . MET A 1 85 ? 3.932 0.278 -5.612 1.00 91.62 85 MET A C 1
ATOM 665 O O . MET A 1 85 ? 3.568 1.223 -6.315 1.00 91.62 85 MET A O 1
ATOM 669 N N . HIS A 1 86 ? 4.681 -0.697 -6.134 1.00 88.75 86 HIS A N 1
ATOM 670 C CA . HIS A 1 86 ? 5.083 -0.708 -7.546 1.00 88.75 86 HIS A CA 1
ATOM 671 C C . HIS A 1 86 ? 3.907 -0.842 -8.524 1.00 88.75 86 HIS A C 1
ATOM 673 O O . HIS A 1 86 ? 3.951 -0.251 -9.601 1.00 88.75 86 HIS A O 1
ATOM 679 N N . LEU A 1 87 ? 2.846 -1.557 -8.143 1.00 90.62 87 LEU A N 1
ATOM 680 C CA . LEU A 1 87 ? 1.714 -1.884 -9.015 1.00 90.62 87 LEU A CA 1
ATOM 681 C C . LEU A 1 87 ? 0.555 -0.891 -8.914 1.00 90.62 87 LEU A C 1
ATOM 683 O O . LEU A 1 87 ? -0.224 -0.773 -9.856 1.00 90.62 87 LEU A O 1
ATOM 687 N N . ILE A 1 88 ? 0.412 -0.184 -7.791 1.00 91.62 88 ILE A N 1
ATOM 688 C CA . ILE A 1 88 ? -0.689 0.769 -7.637 1.00 91.62 88 ILE A CA 1
ATOM 689 C C . ILE A 1 88 ? -0.537 1.970 -8.577 1.00 91.62 88 ILE A C 1
ATOM 691 O O . ILE A 1 88 ? 0.576 2.440 -8.844 1.00 91.62 88 ILE A O 1
ATOM 695 N N . SER A 1 89 ? -1.678 2.506 -9.009 1.00 91.31 89 SER A N 1
ATOM 696 C CA . SER A 1 89 ? -1.768 3.856 -9.561 1.00 91.31 89 SER A CA 1
ATOM 697 C C . SER A 1 89 ? -2.292 4.790 -8.473 1.00 91.31 89 SER A C 1
ATOM 699 O O . SER A 1 89 ? -3.362 4.500 -7.930 1.00 91.31 89 SER A O 1
ATOM 701 N N . PRO A 1 90 ? -1.585 5.888 -8.149 1.00 90.38 90 PRO A N 1
ATOM 702 C CA . PRO A 1 90 ? -2.084 6.902 -7.227 1.00 90.38 90 PRO A CA 1
ATOM 703 C C . PRO A 1 90 ? -3.477 7.400 -7.617 1.00 90.38 90 PRO A C 1
ATOM 705 O O . PRO A 1 90 ? -4.375 7.385 -6.791 1.00 90.38 90 PRO A O 1
ATOM 708 N N . MET A 1 91 ? -3.711 7.669 -8.905 1.00 88.88 91 MET A N 1
ATOM 709 C CA . MET A 1 91 ? -4.984 8.193 -9.421 1.00 88.88 91 MET A CA 1
ATOM 710 C C . MET A 1 91 ? -6.159 7.196 -9.403 1.00 88.88 91 MET A C 1
ATOM 712 O O . MET A 1 91 ? -7.216 7.472 -9.976 1.00 88.88 91 MET A O 1
ATOM 716 N N . ALA A 1 92 ? -6.000 6.012 -8.807 1.00 90.56 92 ALA A N 1
ATOM 717 C CA . ALA A 1 92 ? -7.089 5.053 -8.714 1.00 90.56 92 ALA A CA 1
ATOM 718 C C . ALA A 1 92 ? -8.237 5.614 -7.843 1.00 90.56 92 ALA A C 1
ATOM 720 O O . ALA A 1 92 ? -7.981 6.116 -6.745 1.00 90.56 92 ALA A O 1
ATOM 721 N N . PRO A 1 93 ? -9.515 5.489 -8.263 1.00 90.62 93 PRO A N 1
ATOM 722 C CA . PRO A 1 93 ? -10.642 6.121 -7.568 1.00 90.62 93 PRO A CA 1
ATOM 723 C C . PRO A 1 93 ? -10.764 5.758 -6.085 1.00 90.62 93 PRO A C 1
ATOM 725 O O . PRO A 1 93 ? -11.187 6.584 -5.281 1.00 90.62 93 PRO A O 1
ATOM 728 N N . TYR A 1 94 ? -10.355 4.545 -5.705 1.00 93.12 94 TYR A N 1
ATOM 729 C CA . TYR A 1 94 ? -10.434 4.065 -4.328 1.00 93.12 94 TYR A CA 1
ATOM 730 C C . TYR A 1 94 ? -9.451 4.746 -3.362 1.00 93.12 94 TYR A C 1
ATOM 732 O O . TYR A 1 94 ? -9.607 4.554 -2.156 1.00 93.12 94 TYR A O 1
ATOM 740 N N . PHE A 1 95 ? -8.458 5.504 -3.848 1.00 94.88 95 PHE A N 1
ATOM 741 C CA . PHE A 1 95 ? -7.565 6.318 -3.012 1.00 94.88 95 PHE A CA 1
ATOM 742 C C . PHE A 1 95 ? -8.074 7.742 -2.788 1.00 94.88 95 PHE A C 1
ATOM 744 O O . PHE A 1 95 ? -7.597 8.411 -1.872 1.00 94.88 95 PHE A O 1
ATOM 751 N N . LYS A 1 96 ? -9.048 8.205 -3.580 1.00 94.56 96 LYS A N 1
ATOM 752 C CA . LYS A 1 96 ? -9.530 9.581 -3.488 1.00 94.56 96 LYS A CA 1
ATOM 753 C C . LYS A 1 96 ? -10.145 9.850 -2.116 1.00 94.56 96 LYS A C 1
ATOM 755 O O . LYS A 1 96 ? -11.134 9.206 -1.767 1.00 94.56 96 LYS A O 1
ATOM 760 N N . LYS A 1 97 ? -9.589 10.806 -1.361 1.00 94.75 97 LYS A N 1
ATOM 761 C CA . LYS A 1 97 ? -10.046 11.156 -0.000 1.00 94.75 97 LYS A CA 1
ATOM 762 C C . LYS A 1 97 ? -10.171 9.938 0.916 1.00 94.75 97 LYS A C 1
ATOM 764 O O . LYS A 1 97 ? -11.111 9.834 1.704 1.00 94.75 97 LYS A O 1
ATOM 769 N N . ALA A 1 98 ? -9.258 8.981 0.768 1.00 94.88 98 ALA A N 1
ATOM 770 C CA . ALA A 1 98 ? -9.232 7.765 1.564 1.00 94.88 98 ALA A CA 1
ATOM 771 C C . ALA A 1 98 ? -8.222 7.867 2.711 1.00 94.88 98 ALA A C 1
ATOM 773 O O . ALA A 1 98 ? -7.218 8.572 2.615 1.00 94.88 98 ALA A O 1
ATOM 774 N N . ASP A 1 99 ? -8.456 7.106 3.777 1.00 96.25 99 ASP A N 1
ATOM 775 C CA . ASP A 1 99 ? -7.425 6.809 4.769 1.00 96.25 99 ASP A CA 1
ATOM 776 C C . ASP A 1 99 ? -6.522 5.697 4.244 1.00 96.25 99 ASP A C 1
ATOM 778 O O . ASP A 1 99 ? -7.006 4.636 3.841 1.00 96.25 99 ASP A O 1
ATOM 782 N N . VAL A 1 100 ? -5.212 5.922 4.258 1.00 96.38 100 VAL A N 1
ATOM 783 C CA . VAL A 1 100 ? -4.224 5.011 3.679 1.00 96.38 100 VAL A CA 1
ATOM 784 C C . VAL A 1 100 ? -3.305 4.459 4.761 1.00 96.38 100 VAL A C 1
ATOM 786 O O . VAL A 1 100 ? -2.876 5.164 5.673 1.00 96.38 100 V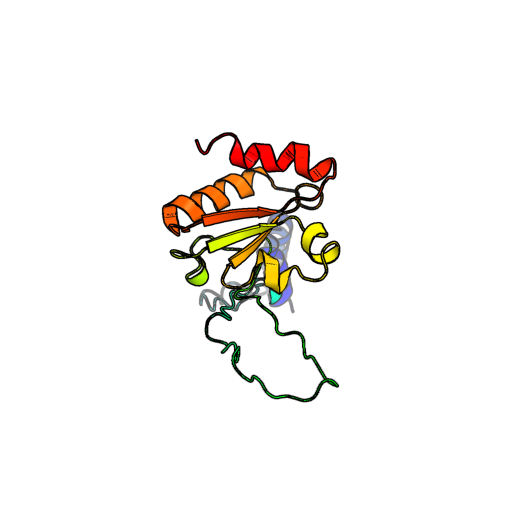AL A O 1
ATOM 789 N N . VAL A 1 101 ? -2.991 3.172 4.648 1.00 96.12 101 VAL A N 1
ATOM 790 C CA . VAL A 1 101 ? -2.005 2.471 5.469 1.00 96.12 101 VAL A CA 1
ATOM 791 C C . VAL A 1 101 ? -0.868 2.042 4.568 1.00 96.12 101 VAL A C 1
ATOM 793 O O . VAL A 1 101 ? -1.086 1.271 3.642 1.00 96.12 101 VAL A O 1
ATOM 796 N N . LEU A 1 102 ? 0.336 2.508 4.858 1.00 94.06 102 LEU A N 1
ATOM 797 C CA . LEU A 1 102 ? 1.563 2.062 4.226 1.00 94.06 102 LEU A CA 1
ATOM 798 C C . LEU A 1 102 ? 2.278 1.099 5.176 1.00 94.06 102 LEU A C 1
ATOM 800 O O . LEU A 1 102 ? 2.744 1.515 6.234 1.00 94.06 102 LEU A O 1
ATOM 804 N N . ALA A 1 103 ? 2.355 -0.178 4.819 1.00 93.44 103 ALA A N 1
ATOM 805 C CA . ALA A 1 103 ? 2.912 -1.214 5.681 1.00 93.44 103 ALA A CA 1
ATOM 806 C C . ALA A 1 103 ? 4.078 -1.962 5.027 1.00 93.44 103 ALA A C 1
ATOM 808 O O . ALA A 1 103 ? 4.103 -2.162 3.811 1.00 93.44 103 ALA A O 1
ATOM 809 N N . ALA A 1 104 ? 5.027 -2.408 5.849 1.00 91.75 104 ALA A N 1
ATOM 810 C CA . ALA A 1 104 ? 6.050 -3.35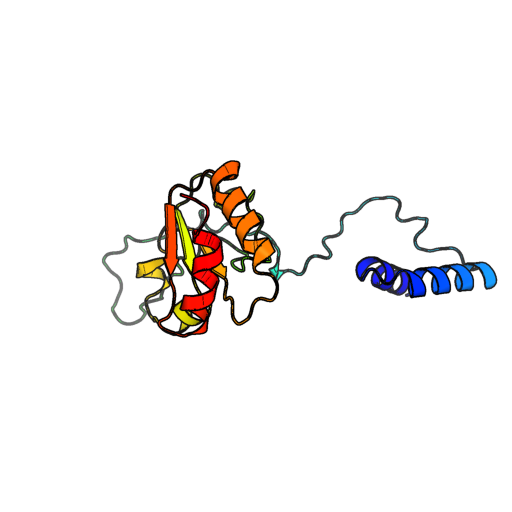3 5.423 1.00 91.75 104 ALA A CA 1
ATOM 811 C C . ALA A 1 104 ? 5.454 -4.759 5.236 1.00 91.75 104 ALA A C 1
ATOM 813 O O . ALA A 1 104 ? 4.600 -5.185 6.013 1.00 91.75 104 ALA A O 1
ATOM 814 N N . ASP A 1 105 ? 5.950 -5.512 4.249 1.00 91.56 105 ASP A N 1
ATOM 815 C CA . ASP A 1 105 ? 5.477 -6.867 3.922 1.00 91.56 105 ASP A CA 1
ATOM 816 C C . ASP A 1 105 ? 5.397 -7.782 5.148 1.00 91.56 105 ASP A C 1
ATOM 818 O O . ASP A 1 105 ? 4.408 -8.481 5.355 1.00 91.56 105 ASP A O 1
ATOM 822 N N . CYS A 1 106 ? 6.430 -7.762 5.994 1.00 92.19 106 CYS A N 1
ATOM 823 C CA . CYS A 1 106 ? 6.512 -8.624 7.167 1.00 92.19 106 CYS A CA 1
ATOM 824 C C . CYS A 1 106 ? 5.517 -8.260 8.280 1.00 92.19 106 CYS A C 1
ATOM 826 O O . CYS A 1 106 ? 5.199 -9.130 9.085 1.00 92.19 106 CYS A O 1
ATOM 828 N N . SER A 1 107 ? 4.989 -7.031 8.323 1.00 91.31 107 SER A N 1
ATOM 829 C CA . SER A 1 107 ? 4.083 -6.579 9.388 1.00 91.31 107 SER A CA 1
ATOM 830 C C . SER A 1 107 ? 2.776 -7.373 9.418 1.00 91.31 107 SER A C 1
ATOM 832 O O . SER A 1 107 ? 2.334 -7.783 10.488 1.00 91.31 107 SER A O 1
ATOM 834 N N . ALA A 1 108 ? 2.184 -7.642 8.250 1.00 90.50 108 ALA A N 1
ATOM 835 C CA . ALA A 1 108 ? 0.925 -8.383 8.158 1.00 90.50 108 ALA A CA 1
ATOM 836 C C . ALA A 1 108 ? 1.083 -9.871 8.512 1.00 90.50 108 ALA A C 1
ATOM 838 O O . ALA A 1 108 ? 0.153 -10.478 9.032 1.00 90.50 108 ALA A O 1
ATOM 839 N N . TYR A 1 109 ? 2.263 -10.451 8.268 1.00 91.94 109 TYR A N 1
ATOM 840 C CA . TYR A 1 109 ? 2.562 -11.835 8.648 1.00 91.94 109 TYR A CA 1
ATOM 841 C C . TYR A 1 109 ? 2.945 -11.973 10.123 1.00 91.94 109 TYR A C 1
ATOM 843 O O . TYR A 1 109 ? 2.671 -13.001 10.735 1.00 91.94 109 TYR A O 1
ATOM 851 N N . ALA A 1 110 ? 3.588 -10.954 10.696 1.00 92.56 110 ALA A N 1
ATOM 852 C CA . ALA A 1 110 ? 4.013 -10.962 12.090 1.00 92.56 110 ALA A CA 1
ATOM 853 C C . ALA A 1 110 ? 2.867 -10.650 13.068 1.00 92.56 110 ALA A C 1
ATOM 855 O O . ALA A 1 110 ? 2.926 -11.070 14.222 1.00 92.56 110 ALA A O 1
ATOM 856 N N . TYR A 1 111 ? 1.831 -9.926 12.629 1.00 92.50 111 TYR A N 1
ATOM 857 C CA . TYR A 1 111 ? 0.723 -9.495 13.479 1.00 92.50 111 TYR A CA 1
ATOM 858 C C . TYR A 1 111 ? -0.605 -10.137 13.046 1.00 92.50 111 TYR A C 1
ATOM 860 O O . TYR A 1 111 ? -1.215 -9.736 12.059 1.00 92.50 111 TYR A O 1
ATOM 868 N N . GLY A 1 112 ? -1.088 -11.121 13.811 1.00 91.06 112 GLY A N 1
ATOM 869 C CA . GLY A 1 112 ? -2.240 -11.946 13.415 1.00 91.06 112 GLY A CA 1
ATOM 870 C C . GLY A 1 112 ? -3.552 -11.180 13.190 1.00 91.06 112 GLY A C 1
ATOM 871 O O . GLY A 1 112 ? -4.311 -11.526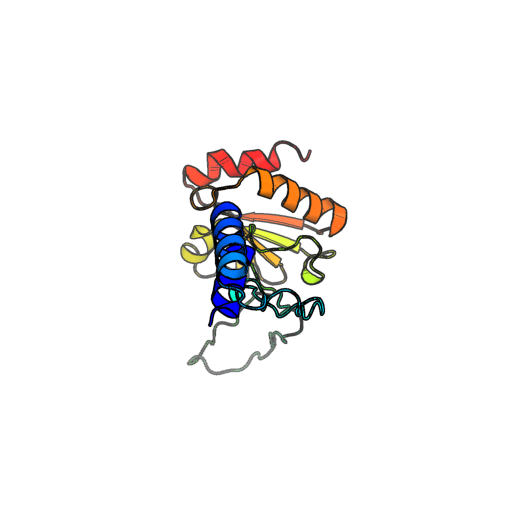 12.291 1.00 91.06 112 GLY A O 1
ATOM 872 N N . ASN A 1 113 ? -3.812 -10.106 13.946 1.00 92.88 113 ASN A N 1
ATOM 873 C CA . ASN A 1 113 ? -5.055 -9.326 13.839 1.00 92.88 113 ASN A CA 1
ATOM 874 C C . ASN A 1 113 ? -4.929 -8.089 12.921 1.00 92.88 113 ASN A C 1
ATOM 876 O O . ASN A 1 113 ? -5.640 -7.096 13.080 1.00 92.88 113 ASN A O 1
ATOM 880 N N . PHE A 1 114 ? -4.014 -8.125 11.943 1.00 93.25 114 PHE A N 1
ATOM 881 C CA . PHE A 1 114 ? -3.634 -6.946 11.149 1.00 93.25 114 PHE A CA 1
ATOM 882 C C . PHE A 1 114 ? -4.811 -6.322 10.394 1.00 93.25 114 PHE A C 1
ATOM 884 O O . PHE A 1 114 ? -4.928 -5.100 10.286 1.00 93.25 114 PHE A O 1
ATOM 891 N N . HIS A 1 115 ? -5.715 -7.168 9.898 1.00 94.19 115 HIS A N 1
ATOM 892 C CA . HIS A 1 115 ? -6.878 -6.726 9.140 1.00 94.19 115 HIS A CA 1
ATOM 893 C C . HIS A 1 115 ? -7.799 -5.819 9.963 1.00 94.19 115 HIS A C 1
ATOM 895 O O . HIS A 1 115 ? -8.225 -4.776 9.471 1.00 94.19 115 HIS A O 1
ATOM 901 N N . ASN A 1 116 ? -8.081 -6.196 11.210 1.00 92.62 116 ASN A N 1
ATOM 902 C CA . ASN A 1 116 ? -9.025 -5.469 12.051 1.00 92.62 116 ASN A CA 1
ATOM 903 C C . ASN A 1 116 ? -8.394 -4.235 12.697 1.00 92.62 116 ASN A C 1
ATOM 905 O O . ASN A 1 116 ? -9.043 -3.193 12.742 1.00 92.62 116 ASN A O 1
ATOM 909 N N . ASP A 1 117 ? -7.137 -4.336 13.130 1.00 92.94 117 ASP A N 1
ATOM 910 C CA . ASP A 1 117 ? -6.499 -3.269 13.906 1.00 92.94 117 ASP A CA 1
ATOM 911 C C . ASP A 1 117 ? -5.935 -2.153 13.025 1.00 92.94 117 ASP A C 1
ATOM 913 O O . ASP A 1 117 ? -5.918 -0.990 13.429 1.00 92.94 117 ASP A O 1
ATOM 917 N N . PHE A 1 118 ? -5.493 -2.483 11.807 1.00 93.62 118 PHE A N 1
ATOM 918 C CA . PHE A 1 118 ? -4.748 -1.533 10.985 1.00 93.62 118 PHE A CA 1
ATOM 919 C C . PHE A 1 118 ? -5.455 -1.125 9.701 1.00 93.62 118 PHE A C 1
ATOM 921 O O . PHE A 1 118 ? -5.430 0.055 9.365 1.00 93.62 118 PHE A O 1
ATOM 928 N N . ILE A 1 119 ? -6.090 -2.053 8.979 1.00 94.81 119 ILE A N 1
ATOM 929 C CA . ILE A 1 119 ? -6.635 -1.756 7.640 1.00 94.81 119 ILE A CA 1
ATOM 930 C C . ILE A 1 119 ? -8.165 -1.704 7.574 1.00 94.81 119 ILE A C 1
ATOM 932 O O . ILE A 1 119 ? -8.708 -1.392 6.512 1.00 94.81 119 ILE A O 1
ATOM 936 N N . LYS A 1 120 ? -8.883 -1.950 8.678 1.00 93.56 120 LYS A N 1
ATOM 937 C CA . LYS A 1 120 ? -10.346 -1.808 8.727 1.00 93.56 120 LYS A CA 1
ATOM 938 C C . LYS A 1 120 ? -10.750 -0.380 8.346 1.00 93.56 120 LYS A C 1
ATOM 940 O O . LYS A 1 120 ? -10.363 0.585 8.993 1.00 93.56 120 LYS A O 1
ATOM 945 N N . GLY A 1 121 ? -11.514 -0.258 7.259 1.00 92.19 121 GLY A N 1
ATOM 946 C CA . GLY A 1 121 ? -11.963 1.027 6.704 1.00 92.19 121 GLY A CA 1
ATOM 947 C C . GLY A 1 121 ? -10.916 1.791 5.880 1.00 92.19 121 GLY A C 1
ATOM 948 O O . GLY A 1 121 ? -11.267 2.775 5.235 1.00 92.19 121 GLY A O 1
ATOM 949 N N . LYS A 1 122 ? -9.665 1.322 5.825 1.00 94.56 122 LYS A N 1
ATOM 950 C CA . LYS A 1 122 ? -8.544 2.013 5.170 1.00 94.56 122 LYS A CA 1
ATOM 951 C C . LYS A 1 122 ? -8.138 1.341 3.854 1.00 94.56 122 LYS A C 1
ATOM 953 O O . LYS A 1 122 ? -8.632 0.270 3.498 1.00 94.56 122 LYS A O 1
ATOM 958 N N . ARG A 1 123 ? -7.257 1.986 3.091 1.00 96.00 123 ARG A N 1
ATOM 959 C CA . ARG A 1 123 ? -6.627 1.448 1.877 1.00 96.00 123 ARG A CA 1
ATOM 960 C C . ARG A 1 123 ? -5.196 1.035 2.183 1.00 96.00 123 ARG A C 1
ATOM 962 O O . ARG A 1 123 ? -4.382 1.855 2.587 1.00 96.00 123 ARG A O 1
ATOM 969 N N . LEU A 1 124 ? -4.894 -0.242 1.988 1.00 96.62 124 LEU A N 1
ATOM 970 C CA . LEU A 1 124 ? -3.561 -0.806 2.201 1.00 96.62 124 LEU A CA 1
ATOM 971 C C . LEU A 1 124 ? -2.602 -0.602 1.014 1.00 96.62 124 LEU A C 1
ATOM 973 O O . LEU A 1 124 ? -2.894 -1.003 -0.108 1.00 96.62 124 LEU A O 1
ATOM 977 N N . ILE A 1 125 ? -1.414 -0.087 1.290 1.00 95.62 125 ILE A N 1
ATOM 978 C CA . ILE A 1 125 ? -0.262 -0.091 0.396 1.00 95.62 125 ILE A CA 1
ATOM 979 C C . ILE A 1 125 ? 0.863 -0.856 1.088 1.00 95.62 125 ILE A C 1
ATOM 981 O O . ILE A 1 125 ? 1.177 -0.608 2.250 1.00 95.62 125 ILE A O 1
ATOM 985 N N . ILE A 1 126 ? 1.475 -1.779 0.361 1.00 93.94 126 ILE A N 1
ATOM 986 C CA . ILE A 1 126 ? 2.614 -2.569 0.809 1.00 93.94 126 ILE A CA 1
ATOM 987 C C . ILE A 1 126 ? 3.881 -2.042 0.139 1.00 93.94 126 ILE A C 1
ATOM 989 O O . ILE A 1 126 ? 3.940 -1.937 -1.090 1.00 93.94 126 ILE A O 1
ATOM 993 N N . ALA A 1 127 ? 4.874 -1.707 0.957 1.00 90.75 127 ALA A N 1
ATOM 994 C CA . ALA A 1 127 ? 6.200 -1.289 0.525 1.00 90.75 127 ALA A CA 1
ATOM 995 C C . ALA A 1 127 ? 7.251 -1.830 1.502 1.00 90.75 127 ALA A C 1
ATOM 997 O O . ALA A 1 127 ? 7.197 -1.553 2.699 1.00 90.75 127 ALA A O 1
ATOM 998 N N . CYS A 1 128 ? 8.239 -2.567 1.003 1.00 88.44 128 CYS A N 1
ATOM 999 C CA . CYS A 1 128 ? 9.321 -3.123 1.800 1.00 88.44 128 CYS A CA 1
ATOM 1000 C C . CYS A 1 128 ? 10.681 -2.763 1.191 1.00 88.44 128 CYS A C 1
ATOM 1002 O O . CYS A 1 128 ? 11.113 -3.385 0.221 1.00 88.44 128 CYS A O 1
ATOM 1004 N N . PRO A 1 129 ? 11.457 -1.859 1.813 1.00 78.88 129 PRO A N 1
ATOM 1005 C CA . PRO A 1 129 ? 12.734 -1.385 1.264 1.00 78.88 129 PRO A CA 1
ATOM 1006 C C . PRO A 1 129 ? 13.822 -2.467 1.151 1.00 78.88 129 PRO A C 1
ATOM 1008 O O . PRO A 1 129 ? 14.904 -2.201 0.618 1.00 78.88 129 PRO A O 1
ATOM 1011 N N . LYS A 1 130 ? 13.579 -3.657 1.722 1.00 83.94 130 LYS A N 1
ATOM 1012 C CA . LYS A 1 130 ? 14.455 -4.828 1.614 1.00 83.94 130 LYS A CA 1
ATOM 1013 C C . LYS A 1 130 ? 14.168 -5.663 0.367 1.00 83.94 130 LYS A C 1
ATOM 1015 O O . LYS A 1 130 ? 15.105 -6.260 -0.155 1.00 83.94 130 LYS A O 1
ATOM 1020 N N . LEU A 1 131 ? 12.903 -5.745 -0.042 1.00 84.69 131 LEU A N 1
ATOM 1021 C CA . LEU A 1 131 ? 12.447 -6.561 -1.171 1.00 84.69 131 LEU A CA 1
ATOM 1022 C C . LEU A 1 131 ? 12.268 -5.725 -2.444 1.00 84.69 131 LEU A C 1
ATOM 1024 O O . LEU A 1 131 ? 12.324 -6.257 -3.549 1.00 84.69 131 LEU A O 1
ATOM 1028 N N . ASP A 1 132 ? 12.112 -4.416 -2.277 1.00 83.12 132 ASP A N 1
ATOM 1029 C CA . ASP A 1 132 ? 11.843 -3.468 -3.342 1.00 83.12 132 ASP A CA 1
ATOM 1030 C C . ASP A 1 132 ? 13.122 -2.821 -3.886 1.00 83.12 132 ASP A C 1
ATOM 1032 O O . ASP A 1 132 ? 13.971 -2.331 -3.136 1.00 83.12 132 ASP A O 1
ATOM 1036 N N . ASN A 1 133 ? 13.237 -2.776 -5.217 1.00 72.25 133 ASN A N 1
ATOM 1037 C CA . ASN A 1 133 ? 14.418 -2.255 -5.912 1.00 72.25 133 ASN A CA 1
ATOM 1038 C C . ASN A 1 133 ? 14.340 -0.749 -6.240 1.00 72.25 133 ASN A C 1
ATOM 1040 O O . ASN A 1 133 ? 15.374 -0.151 -6.528 1.00 72.25 133 ASN A O 1
ATOM 1044 N N . SER A 1 134 ? 13.161 -0.112 -6.178 1.00 65.81 134 SER A N 1
ATOM 1045 C CA . SER A 1 134 ? 12.970 1.294 -6.592 1.00 65.81 134 SER A CA 1
ATOM 1046 C C . SER A 1 134 ? 12.351 2.185 -5.510 1.00 65.81 134 SER A C 1
ATOM 1048 O O . SER A 1 134 ? 11.168 2.510 -5.548 1.00 65.81 134 SER A O 1
ATOM 1050 N N . ASN A 1 135 ? 13.185 2.645 -4.571 1.00 67.12 135 ASN A N 1
ATOM 1051 C CA . ASN A 1 135 ? 12.760 3.542 -3.484 1.00 67.12 135 ASN A CA 1
ATOM 1052 C C . ASN A 1 135 ? 12.447 4.979 -3.956 1.00 67.12 135 ASN A C 1
ATOM 1054 O O . ASN A 1 135 ? 11.584 5.630 -3.380 1.00 67.12 135 ASN A O 1
ATOM 1058 N N . GLU A 1 136 ? 13.103 5.488 -5.005 1.00 66.25 136 GLU A N 1
ATOM 1059 C CA . GLU A 1 136 ? 12.823 6.839 -5.538 1.00 66.25 136 GLU A CA 1
ATOM 1060 C C . GLU A 1 136 ? 11.426 6.928 -6.165 1.00 66.25 136 GLU A C 1
ATOM 1062 O O . GLU A 1 136 ? 10.698 7.891 -5.933 1.00 66.25 136 GLU A O 1
ATOM 1067 N N . ALA A 1 137 ? 10.999 5.869 -6.859 1.00 74.25 137 ALA A N 1
ATOM 1068 C CA . ALA A 1 137 ? 9.655 5.769 -7.423 1.00 74.25 137 ALA A CA 1
ATOM 1069 C C . ALA A 1 137 ? 8.552 5.781 -6.346 1.00 74.25 137 ALA A C 1
ATOM 1071 O O . ALA A 1 137 ? 7.403 6.107 -6.642 1.00 74.25 137 ALA A O 1
ATOM 1072 N N . TYR A 1 138 ? 8.877 5.436 -5.096 1.00 85.75 138 TYR A N 1
ATOM 1073 C CA . TYR A 1 138 ? 7.914 5.439 -3.995 1.00 85.75 138 TYR A CA 1
ATOM 1074 C C . TYR A 1 138 ? 7.625 6.844 -3.498 1.00 85.75 138 TYR A C 1
ATOM 1076 O O . TYR A 1 138 ? 6.465 7.163 -3.255 1.00 85.75 138 TYR A O 1
ATOM 1084 N N . THR A 1 139 ? 8.647 7.695 -3.401 1.00 85.38 139 THR A N 1
ATOM 1085 C CA . THR A 1 139 ? 8.474 9.090 -2.978 1.00 85.38 139 THR A CA 1
ATOM 1086 C C . THR A 1 139 ? 7.528 9.833 -3.918 1.00 85.38 139 THR A C 1
ATOM 1088 O O . THR A 1 139 ? 6.584 10.462 -3.449 1.00 85.38 139 THR A O 1
ATOM 1091 N N . GLU A 1 140 ? 7.710 9.695 -5.234 1.00 86.94 140 GLU A N 1
ATOM 1092 C CA . GLU A 1 140 ? 6.842 10.348 -6.224 1.00 86.94 140 GLU A CA 1
ATOM 1093 C C . GLU A 1 140 ? 5.403 9.816 -6.181 1.00 86.94 140 GLU A C 1
ATOM 1095 O O . GLU A 1 140 ? 4.448 10.589 -6.231 1.00 86.94 140 GLU A O 1
ATOM 1100 N N . LYS A 1 141 ? 5.212 8.500 -6.005 1.00 89.75 141 LYS A N 1
ATOM 1101 C CA . LYS A 1 141 ? 3.865 7.930 -5.852 1.00 89.75 141 LYS A CA 1
ATOM 1102 C C . LYS A 1 141 ? 3.180 8.377 -4.564 1.00 89.75 141 LYS A C 1
ATOM 1104 O O . LYS A 1 141 ? 1.986 8.650 -4.591 1.00 89.75 141 LYS A O 1
ATOM 1109 N N . ILE A 1 142 ? 3.911 8.462 -3.452 1.00 91.19 142 ILE A N 1
ATOM 1110 C CA . ILE A 1 142 ? 3.376 8.978 -2.183 1.00 91.19 142 ILE A CA 1
ATOM 1111 C C . ILE A 1 142 ? 2.987 10.445 -2.342 1.00 91.19 142 ILE A C 1
ATOM 1113 O O . ILE A 1 142 ? 1.901 10.831 -1.919 1.00 91.19 142 ILE A O 1
ATOM 1117 N N . LYS A 1 143 ? 3.828 11.245 -3.001 1.00 91.62 143 LYS A N 1
ATOM 1118 C CA . LYS A 1 143 ? 3.518 12.640 -3.306 1.00 91.62 143 LYS A CA 1
ATOM 1119 C C . LYS A 1 143 ? 2.236 12.758 -4.135 1.00 91.62 143 LYS A C 1
ATOM 1121 O O . LYS A 1 143 ? 1.336 13.484 -3.738 1.00 91.62 143 LYS A O 1
ATOM 1126 N N . SER A 1 144 ? 2.103 11.974 -5.203 1.00 91.81 144 SER A N 1
ATOM 1127 C CA . SER A 1 144 ? 0.888 11.934 -6.031 1.00 91.81 144 SER A CA 1
ATOM 1128 C C . SER A 1 144 ? -0.351 11.440 -5.260 1.00 91.81 144 SER A C 1
ATOM 1130 O O . SER A 1 144 ? -1.452 11.951 -5.449 1.00 91.81 144 SER A O 1
ATOM 1132 N N . LEU A 1 145 ? -0.204 10.501 -4.319 1.00 93.44 145 LEU A N 1
ATOM 1133 C CA . LEU A 1 145 ? -1.303 10.107 -3.425 1.00 93.44 145 LEU A CA 1
ATOM 1134 C C . LEU A 1 145 ? -1.768 11.273 -2.538 1.00 93.44 145 LEU A C 1
ATOM 1136 O O . LEU A 1 145 ? -2.964 11.425 -2.302 1.00 93.44 145 LEU A O 1
ATOM 1140 N N . ILE A 1 146 ? -0.841 12.099 -2.054 1.00 93.44 146 ILE A N 1
ATOM 1141 C CA . ILE A 1 146 ? -1.156 13.261 -1.216 1.00 93.44 146 ILE A CA 1
ATOM 1142 C C . ILE A 1 146 ? -1.762 14.393 -2.056 1.00 93.44 146 ILE A C 1
ATOM 1144 O O . ILE A 1 146 ? -2.805 14.924 -1.688 1.00 93.44 146 ILE A O 1
ATOM 1148 N N . GLU A 1 147 ? -1.134 14.749 -3.176 1.00 92.56 147 GLU A N 1
ATOM 1149 C CA . GLU A 1 147 ? -1.504 15.914 -3.989 1.00 92.56 147 GLU A CA 1
ATOM 1150 C C . GLU A 1 147 ? -2.701 15.639 -4.910 1.00 92.56 147 GLU A C 1
ATOM 1152 O O . GLU A 1 147 ? -3.656 16.412 -4.914 1.00 92.56 147 GLU A O 1
ATOM 1157 N N . ASP A 1 148 ? -2.684 14.535 -5.664 1.00 91.81 148 ASP A N 1
ATOM 1158 C CA . ASP A 1 148 ? -3.696 14.262 -6.695 1.00 91.81 148 ASP A CA 1
ATOM 1159 C C . ASP A 1 148 ? -4.902 13.497 -6.143 1.00 91.81 148 ASP A C 1
ATOM 1161 O O . ASP A 1 148 ? -6.039 13.699 -6.573 1.00 91.81 148 ASP A O 1
ATOM 1165 N N . SER A 1 149 ? -4.657 12.569 -5.211 1.00 91.88 149 SER A N 1
ATOM 1166 C CA . SER A 1 149 ? -5.723 11.744 -4.617 1.00 91.88 149 SER A CA 1
ATOM 1167 C C . SER A 1 149 ? -6.282 12.334 -3.328 1.00 91.88 149 SER A C 1
ATOM 1169 O O . SER A 1 149 ? -7.319 11.870 -2.854 1.00 91.88 149 SER A O 1
ATOM 1171 N N . GLU A 1 150 ? -5.639 13.367 -2.781 1.00 95.00 150 GLU A N 1
ATOM 1172 C CA . GLU A 1 150 ? -6.086 14.072 -1.578 1.00 95.00 150 GLU A CA 1
ATOM 1173 C C . GLU A 1 150 ? -6.370 13.098 -0.417 1.00 95.00 150 GLU A C 1
ATOM 1175 O O . GLU A 1 150 ? -7.438 13.153 0.195 1.00 95.00 150 GLU A O 1
ATOM 1180 N N . ILE A 1 151 ? -5.473 12.135 -0.156 1.00 95.56 151 ILE A N 1
ATOM 1181 C CA . ILE A 1 151 ? -5.674 11.164 0.935 1.00 95.56 151 ILE A CA 1
ATOM 1182 C C . ILE A 1 151 ? -5.863 11.887 2.278 1.00 95.56 151 ILE A C 1
ATOM 1184 O O . ILE A 1 151 ? -5.173 12.861 2.575 1.00 95.56 151 ILE A O 1
ATOM 1188 N N . ASN A 1 152 ? -6.784 11.400 3.114 1.00 95.50 152 ASN A N 1
ATOM 1189 C CA . ASN A 1 152 ? -7.098 12.053 4.391 1.00 95.50 152 ASN A CA 1
ATOM 1190 C C . ASN A 1 152 ? -5.996 11.815 5.425 1.00 95.50 152 ASN A C 1
ATOM 1192 O O . ASN A 1 152 ? -5.612 12.718 6.165 1.00 95.50 152 ASN A O 1
ATOM 1196 N N . THR A 1 153 ? -5.511 10.572 5.501 1.00 95.31 153 THR A N 1
ATOM 1197 C CA . THR A 1 153 ? -4.472 10.163 6.446 1.00 95.31 153 THR A CA 1
ATOM 1198 C C . THR A 1 153 ? -3.518 9.167 5.808 1.00 95.31 153 THR A C 1
ATOM 1200 O O . THR A 1 153 ? -3.903 8.364 4.957 1.00 95.31 153 THR A O 1
ATOM 1203 N N . LEU A 1 154 ? -2.266 9.196 6.264 1.00 94.31 154 LEU A N 1
ATOM 1204 C CA . LEU A 1 154 ? -1.247 8.214 5.920 1.00 94.31 154 LEU A CA 1
ATOM 1205 C C . LEU A 1 154 ? -0.694 7.606 7.211 1.00 94.31 154 LEU A C 1
ATOM 1207 O O . LEU A 1 154 ? 0.050 8.244 7.950 1.00 94.31 154 LEU A O 1
ATOM 1211 N N . THR A 1 155 ? -1.092 6.370 7.499 1.00 93.69 155 THR A N 1
ATOM 1212 C CA . THR A 1 155 ? -0.605 5.590 8.644 1.00 93.69 155 THR A CA 1
ATOM 1213 C C . THR A 1 155 ? 0.551 4.711 8.187 1.00 93.69 155 THR A C 1
ATOM 1215 O O . THR A 1 155 ? 0.392 3.971 7.222 1.00 93.69 155 THR A O 1
ATOM 1218 N N . VAL A 1 156 ? 1.697 4.756 8.865 1.00 92.31 156 VAL A N 1
ATOM 1219 C CA . VAL A 1 156 ? 2.869 3.946 8.497 1.00 92.31 156 VAL A CA 1
ATOM 1220 C C . VAL A 1 156 ? 3.074 2.833 9.514 1.00 92.31 156 VAL A C 1
ATOM 1222 O O . VAL A 1 156 ? 3.149 3.101 10.710 1.00 92.31 156 VAL A O 1
ATOM 1225 N N . ILE A 1 157 ? 3.186 1.594 9.037 1.00 91.56 157 ILE A N 1
ATOM 1226 C CA . ILE A 1 157 ? 3.433 0.415 9.867 1.00 91.56 157 ILE A CA 1
ATOM 1227 C C . ILE A 1 157 ? 4.757 -0.207 9.455 1.00 91.56 157 ILE A C 1
ATOM 1229 O O . ILE A 1 157 ? 4.937 -0.667 8.327 1.00 91.56 157 ILE A O 1
ATOM 1233 N N . THR A 1 158 ? 5.684 -0.234 10.398 1.00 89.75 158 THR A N 1
ATOM 1234 C CA . THR A 1 158 ? 7.013 -0.809 10.229 1.00 89.75 158 THR A CA 1
ATOM 1235 C C . THR A 1 158 ? 7.232 -1.936 11.226 1.00 89.75 158 THR A C 1
ATOM 1237 O O . THR A 1 158 ? 6.499 -2.089 12.200 1.00 89.75 158 THR A O 1
ATOM 1240 N N . MET A 1 159 ? 8.251 -2.748 10.965 1.00 86.56 159 MET A N 1
ATOM 1241 C CA . MET A 1 159 ? 8.762 -3.720 11.926 1.00 86.56 159 MET A CA 1
ATOM 1242 C C . MET A 1 159 ? 10.017 -3.170 12.603 1.00 86.56 159 MET A C 1
ATOM 1244 O O . MET A 1 159 ? 10.769 -2.409 11.988 1.00 86.56 159 MET A O 1
ATOM 1248 N N . GLU A 1 160 ? 10.282 -3.608 13.835 1.00 87.88 160 GLU A N 1
ATOM 1249 C CA . GLU A 1 160 ? 11.519 -3.300 14.560 1.00 87.88 160 GLU A CA 1
ATOM 1250 C C . GLU A 1 160 ? 12.698 -4.112 13.991 1.00 87.88 160 GLU A C 1
ATOM 1252 O O . GLU A 1 160 ? 13.233 -5.034 14.600 1.00 87.88 160 GLU A O 1
ATOM 1257 N N . VAL A 1 161 ? 13.070 -3.805 12.749 1.00 84.62 161 VAL A N 1
ATOM 1258 C CA . VAL A 1 161 ? 14.136 -4.476 12.004 1.00 84.62 161 VAL A CA 1
ATOM 1259 C C . VAL A 1 161 ? 14.974 -3.456 11.232 1.00 84.62 161 VAL A C 1
ATOM 1261 O O . VAL A 1 161 ? 14.436 -2.452 10.750 1.00 84.62 161 VAL A O 1
ATOM 1264 N N . PRO A 1 162 ? 16.279 -3.709 11.019 1.00 83.19 162 PRO A N 1
ATOM 1265 C CA . PRO A 1 162 ? 17.184 -2.722 10.422 1.00 83.19 162 PRO A CA 1
ATOM 1266 C C . PRO A 1 162 ? 16.747 -2.206 9.045 1.00 83.19 162 PRO A C 1
ATOM 1268 O O . PRO A 1 162 ? 17.004 -1.053 8.701 1.00 83.19 162 PRO A O 1
ATOM 1271 N N . CYS A 1 163 ? 16.061 -3.034 8.249 1.00 81.31 163 CYS A N 1
ATOM 1272 C CA . CYS A 1 163 ? 15.601 -2.621 6.926 1.00 81.31 163 CYS A CA 1
ATOM 1273 C C . CYS A 1 163 ? 14.505 -1.546 6.968 1.00 81.31 163 CYS A C 1
ATOM 1275 O O . CYS A 1 163 ? 14.464 -0.710 6.066 1.00 81.31 163 CYS A O 1
ATOM 1277 N N . CYS A 1 164 ? 13.657 -1.523 8.001 1.00 80.31 164 CYS A N 1
ATOM 1278 C CA . CYS A 1 164 ? 12.587 -0.535 8.122 1.00 80.31 164 CYS A CA 1
ATOM 1279 C C . CYS A 1 164 ? 13.109 0.819 8.629 1.00 80.31 164 CYS A C 1
ATOM 1281 O O . CYS A 1 164 ? 12.705 1.855 8.109 1.00 80.31 164 CYS A O 1
ATOM 1283 N N . PHE A 1 165 ? 14.054 0.832 9.574 1.00 69.06 165 PHE A N 1
ATOM 1284 C CA . PHE A 1 165 ? 14.559 2.073 10.180 1.00 69.06 165 PHE A CA 1
ATOM 1285 C C . PHE A 1 165 ? 15.402 2.944 9.239 1.00 69.06 165 PHE A C 1
ATOM 1287 O O . PHE A 1 165 ? 15.363 4.167 9.337 1.00 69.06 165 PHE A O 1
ATOM 1294 N N . GLY A 1 166 ? 16.156 2.342 8.314 1.00 63.00 166 GLY A N 1
ATOM 1295 C CA . GLY A 1 166 ? 17.072 3.098 7.452 1.00 63.00 166 GLY A CA 1
ATOM 1296 C C . GLY A 1 166 ? 16.413 3.796 6.257 1.00 63.00 166 GLY A C 1
ATOM 1297 O O . GLY A 1 166 ? 16.886 4.846 5.830 1.00 63.00 166 GLY A O 1
ATOM 1298 N N . ARG A 1 167 ? 15.349 3.215 5.682 1.00 54.78 167 ARG A N 1
ATOM 1299 C CA . ARG A 1 167 ? 14.865 3.593 4.337 1.00 54.78 167 ARG A CA 1
ATOM 1300 C C . ARG A 1 167 ? 13.443 4.132 4.268 1.00 54.78 167 ARG A C 1
ATOM 1302 O O . ARG A 1 167 ? 13.205 5.011 3.448 1.00 54.78 167 ARG A O 1
ATOM 1309 N N . PHE A 1 168 ? 12.532 3.709 5.148 1.00 55.41 168 PHE A N 1
ATOM 1310 C CA . PHE A 1 168 ? 11.212 4.348 5.230 1.00 55.41 168 PHE A CA 1
ATOM 1311 C C . PHE A 1 168 ? 11.341 5.833 5.582 1.00 55.41 168 PHE A C 1
ATOM 1313 O O . PHE A 1 168 ? 10.662 6.672 5.003 1.00 55.41 168 PHE A O 1
ATOM 1320 N N . PHE A 1 169 ? 12.301 6.176 6.444 1.00 48.34 169 PHE A N 1
ATOM 1321 C CA . PHE A 1 169 ? 12.564 7.553 6.853 1.00 48.34 169 PHE A CA 1
ATOM 1322 C C . PHE A 1 169 ? 12.946 8.481 5.682 1.00 48.34 169 PHE A C 1
ATOM 1324 O O . PHE A 1 169 ? 12.731 9.684 5.777 1.00 48.34 169 PHE A O 1
ATOM 1331 N N . ILE A 1 170 ? 13.469 7.955 4.563 1.00 49.25 170 ILE A N 1
ATOM 1332 C CA . ILE A 1 170 ? 13.899 8.763 3.406 1.00 49.25 170 ILE A CA 1
ATOM 1333 C C . ILE A 1 170 ? 12.696 9.319 2.630 1.00 49.25 170 ILE A C 1
ATOM 1335 O O . ILE A 1 170 ? 12.731 10.487 2.251 1.00 49.25 170 ILE A O 1
ATOM 1339 N N . CYS A 1 171 ? 11.613 8.548 2.466 1.00 48.16 171 CYS A N 1
ATOM 1340 C CA . CYS A 1 171 ? 10.379 9.047 1.840 1.00 48.16 171 CYS A CA 1
ATOM 1341 C C . CYS A 1 171 ? 9.691 10.136 2.682 1.00 48.16 171 CYS A C 1
ATOM 1343 O O . CYS A 1 171 ? 9.042 11.015 2.128 1.00 48.16 171 CYS A O 1
ATOM 1345 N N . PHE A 1 172 ? 9.849 10.110 4.010 1.00 50.06 172 PHE A N 1
ATOM 1346 C CA . PHE A 1 172 ? 9.164 11.034 4.924 1.00 50.06 172 PHE A CA 1
ATOM 1347 C C . PHE A 1 172 ? 9.994 12.256 5.341 1.00 50.06 172 PHE A C 1
ATOM 1349 O O . PHE A 1 172 ? 9.436 13.219 5.858 1.00 50.06 172 PHE A O 1
ATOM 1356 N N . LYS A 1 173 ? 11.311 12.285 5.086 1.00 35.00 173 LYS A N 1
ATOM 1357 C CA . LYS A 1 173 ? 12.189 13.394 5.516 1.00 35.00 173 LYS A CA 1
ATOM 1358 C C . LYS A 1 173 ? 11.989 14.709 4.742 1.00 35.00 173 LYS A C 1
ATOM 1360 O O . LYS A 1 173 ? 12.755 15.646 4.949 1.00 35.00 173 LYS A O 1
ATOM 1365 N N . ARG A 1 174 ? 11.026 14.776 3.816 1.00 28.53 174 ARG A N 1
ATOM 1366 C CA . ARG A 1 174 ? 10.869 15.895 2.871 1.00 28.53 174 ARG A CA 1
ATOM 1367 C C . ARG A 1 174 ? 9.411 16.202 2.502 1.00 28.53 174 ARG A C 1
ATOM 1369 O O . ARG A 1 174 ? 9.145 16.633 1.386 1.00 28.53 174 ARG A O 1
ATOM 1376 N N . ALA A 1 175 ? 8.486 15.955 3.427 1.00 34.59 175 ALA A N 1
ATOM 1377 C CA . ALA A 1 175 ? 7.071 16.320 3.297 1.00 34.59 175 ALA A CA 1
ATOM 1378 C C . ALA A 1 175 ? 6.559 17.163 4.488 1.00 34.59 175 ALA A C 1
ATOM 1380 O O . ALA A 1 175 ? 5.355 17.226 4.725 1.00 34.59 175 ALA A O 1
ATOM 1381 N N . LEU A 1 176 ? 7.475 17.796 5.233 1.00 32.06 176 LEU A N 1
ATOM 1382 C CA . LEU A 1 176 ? 7.208 18.831 6.236 1.00 32.06 176 LEU A CA 1
ATOM 1383 C C . LEU A 1 176 ? 8.072 20.055 5.932 1.00 32.06 176 LEU A C 1
ATOM 1385 O O . LEU A 1 176 ? 9.247 19.838 5.546 1.00 32.06 176 LEU A O 1
#

Foldseek 3Di:
DLVVVLVVCVVVVVVVVNVVSVVVCVVVVHDDPCVPVPPPPVPPPDDPQLDKDFQQPPDPPVDDPDDDPPDPDDDAQAGIDDQELVRDQLLDLQLAQFAEEEEEPVQPVVDPCCRPPPRRRGHHHYDFQVVDDDLVSNLVSVVCSCPVRVHPYYHYYYDPDPRRVPRVVVSVVPPD